Protein AF-A0A965ALU6-F1 (afdb_monomer)

Secondary structure (DSSP, 8-state):
-PPP-------HHHHHHHHHH----HHHHHHHHHHHHTT-S--HHHHHHHHHHHHHHH-

Sequence (59 aa):
MTEVNDSVSLSVDAVQAAETASDIRFDRVNAIRAAIADGTYETPDKLDTALDRLLDRLS

Mean predicted aligned error: 10.73 Å

Solvent-accessible surface area (backbone atoms only — not comparable to full-atom values): 3832 Å² total; per-residue (Å²): 137,86,84,85,84,89,83,86,82,81,56,69,67,60,53,54,47,53,63,71,68,54,81,72,58,57,70,60,53,51,53,50,53,50,28,51,76,71,60,64,59,73,42,72,72,56,50,54,55,50,49,54,56,51,53,66,71,74,108

Structure (mmCIF, N/CA/C/O backbone):
data_AF-A0A965ALU6-F1
#
_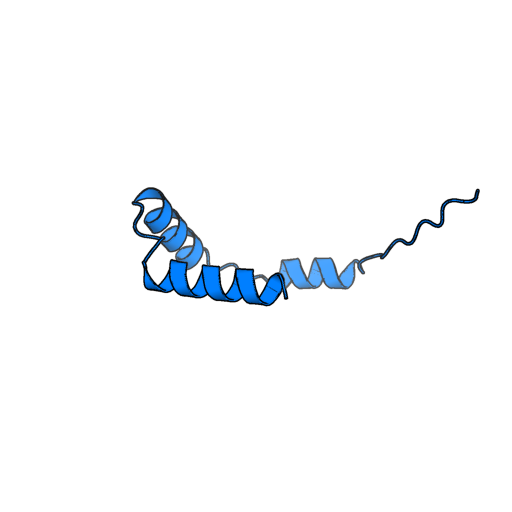entry.id   AF-A0A965ALU6-F1
#
loop_
_atom_site.group_PDB
_atom_site.id
_atom_site.type_symbol
_atom_site.label_atom_id
_atom_site.label_alt_id
_atom_site.label_comp_id
_atom_site.label_asym_id
_atom_site.label_entity_id
_atom_site.label_seq_id
_atom_site.pdbx_PDB_ins_code
_atom_site.Cartn_x
_atom_site.Cartn_y
_atom_site.Cartn_z
_atom_site.occupancy
_atom_site.B_iso_or_equiv
_atom_site.auth_seq_id
_atom_site.auth_comp_id
_atom_site.auth_asym_id
_atom_site.auth_atom_id
_atom_site.pdbx_PDB_model_num
ATOM 1 N N . MET A 1 1 ? 47.553 -10.448 3.939 1.00 45.09 1 MET A N 1
ATOM 2 C CA . MET A 1 1 ? 46.207 -10.968 3.633 1.00 45.09 1 MET A CA 1
ATOM 3 C C . MET A 1 1 ? 45.506 -9.855 2.878 1.00 45.09 1 MET A C 1
ATOM 5 O O . MET A 1 1 ? 45.338 -8.790 3.451 1.00 45.09 1 MET A O 1
ATOM 9 N N . THR A 1 2 ? 45.309 -10.015 1.571 1.00 63.53 2 THR A N 1
ATOM 10 C CA . THR A 1 2 ? 44.831 -8.939 0.688 1.00 63.53 2 THR A CA 1
ATOM 11 C C . THR A 1 2 ? 43.310 -8.950 0.704 1.00 63.53 2 THR A C 1
ATOM 13 O O . THR A 1 2 ? 42.703 -9.959 0.356 1.00 63.53 2 THR A O 1
ATOM 16 N N . GLU A 1 3 ? 42.706 -7.867 1.171 1.00 72.81 3 GLU A N 1
ATOM 17 C CA . GLU A 1 3 ? 41.255 -7.707 1.213 1.00 72.81 3 GLU A CA 1
ATOM 18 C C . GLU A 1 3 ? 40.743 -7.483 -0.217 1.00 72.81 3 GLU A C 1
ATOM 20 O O . GLU A 1 3 ? 41.206 -6.578 -0.913 1.00 72.81 3 GLU A O 1
ATOM 25 N N . VAL A 1 4 ? 39.852 -8.355 -0.693 1.00 73.44 4 VAL A N 1
ATOM 26 C CA . VAL A 1 4 ? 39.217 -8.219 -2.010 1.00 73.44 4 VAL A CA 1
ATOM 27 C C . VAL A 1 4 ? 37.988 -7.336 -1.838 1.00 73.44 4 VAL A C 1
ATOM 29 O O . VAL A 1 4 ? 37.070 -7.700 -1.109 1.00 73.44 4 VAL A O 1
ATOM 32 N N . ASN A 1 5 ? 37.987 -6.181 -2.500 1.00 69.69 5 ASN A N 1
ATOM 33 C CA . ASN A 1 5 ? 36.886 -5.225 -2.473 1.00 69.69 5 ASN A CA 1
ATOM 34 C C . ASN A 1 5 ? 36.136 -5.310 -3.812 1.00 69.69 5 ASN A C 1
ATOM 36 O O . ASN A 1 5 ? 36.671 -4.902 -4.844 1.00 69.69 5 ASN A O 1
ATOM 40 N N . ASP A 1 6 ? 34.941 -5.903 -3.799 1.00 81.81 6 ASP A N 1
ATOM 41 C CA . ASP A 1 6 ? 34.057 -6.013 -4.964 1.00 81.81 6 ASP A CA 1
ATOM 42 C C . ASP A 1 6 ? 33.024 -4.882 -4.910 1.00 81.81 6 ASP A C 1
ATOM 44 O O . ASP A 1 6 ? 32.244 -4.786 -3.960 1.00 81.81 6 ASP A O 1
ATOM 48 N N . SER A 1 7 ? 33.053 -3.989 -5.901 1.00 81.62 7 SER A N 1
ATOM 49 C CA . SER A 1 7 ? 32.142 -2.843 -5.968 1.00 81.62 7 SER A CA 1
ATOM 50 C C . SER A 1 7 ? 31.303 -2.894 -7.237 1.00 81.62 7 SER A C 1
ATOM 52 O O . SER A 1 7 ? 31.810 -3.087 -8.340 1.00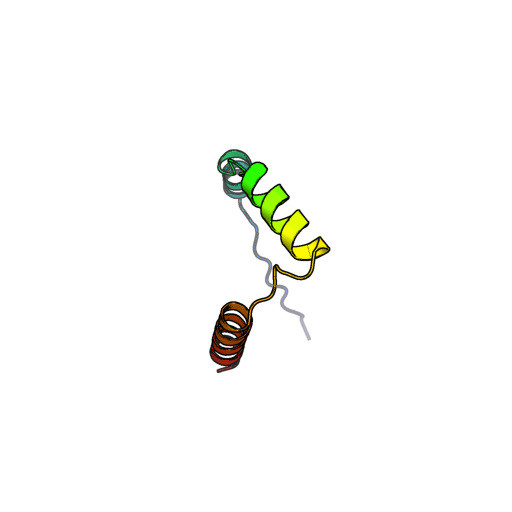 81.62 7 SER A O 1
ATOM 54 N N . VAL A 1 8 ? 29.999 -2.684 -7.069 1.00 79.50 8 VAL A N 1
ATOM 55 C CA . VAL A 1 8 ? 29.030 -2.583 -8.160 1.00 79.50 8 VAL A CA 1
ATOM 56 C C . VAL A 1 8 ? 28.727 -1.113 -8.440 1.00 79.50 8 VAL A C 1
ATOM 58 O O . VAL A 1 8 ? 28.432 -0.347 -7.525 1.00 79.50 8 VAL A O 1
ATOM 61 N N . SER A 1 9 ? 28.806 -0.712 -9.710 1.00 82.12 9 SER A N 1
ATOM 62 C CA . SER A 1 9 ? 28.482 0.649 -10.149 1.00 82.12 9 SER A CA 1
ATOM 63 C C . SER A 1 9 ? 27.123 0.671 -10.844 1.00 82.12 9 SER A C 1
ATOM 65 O O . SER A 1 9 ? 26.871 -0.123 -11.752 1.00 82.12 9 SER A O 1
ATOM 67 N N . LEU A 1 10 ? 26.244 1.578 -10.416 1.00 83.56 10 LEU A N 1
ATOM 68 C CA . LEU A 1 10 ? 24.969 1.848 -11.082 1.00 83.56 10 LEU A CA 1
ATOM 69 C C . LEU A 1 10 ? 25.202 2.784 -12.270 1.00 83.56 10 LEU A C 1
ATOM 71 O O . LEU A 1 10 ? 25.963 3.747 -12.162 1.00 83.56 10 LEU A O 1
ATOM 75 N N . SER A 1 11 ? 24.538 2.529 -13.402 1.00 86.00 11 SER A N 1
ATOM 76 C CA . SER A 1 11 ? 24.631 3.448 -14.538 1.00 86.00 11 SER A CA 1
ATOM 77 C C . SER A 1 11 ? 23.863 4.738 -14.249 1.00 86.00 11 SER A C 1
ATOM 79 O O . SER A 1 11 ? 22.765 4.719 -13.687 1.00 86.00 11 SER A O 1
ATOM 81 N N . VAL A 1 12 ? 24.444 5.865 -14.662 1.00 84.38 12 VAL A N 1
ATOM 82 C CA . VAL A 1 12 ? 23.821 7.191 -14.535 1.00 84.38 12 VAL A CA 1
ATOM 83 C C . VAL A 1 12 ? 22.473 7.245 -15.258 1.00 84.38 12 VAL A C 1
ATOM 85 O O . VAL A 1 12 ? 21.508 7.778 -14.717 1.00 84.38 12 VAL A O 1
ATOM 88 N N . ASP A 1 13 ? 2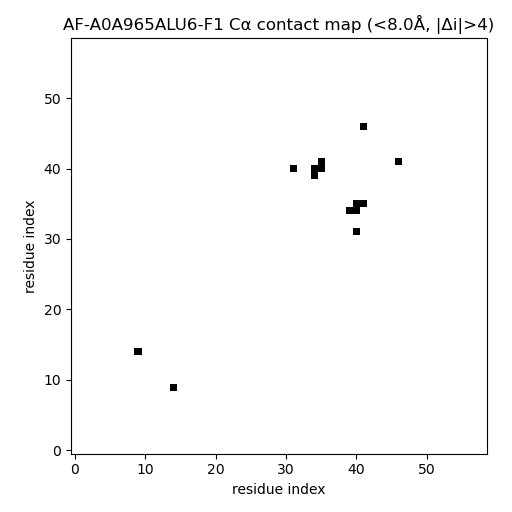2.376 6.583 -16.413 1.00 82.25 13 ASP A N 1
ATOM 89 C CA . ASP A 1 13 ? 21.150 6.506 -17.208 1.00 82.25 13 ASP A CA 1
ATOM 90 C C . ASP A 1 13 ? 20.043 5.734 -16.479 1.00 82.25 13 ASP A C 1
ATOM 92 O O . ASP A 1 13 ? 18.880 6.123 -16.541 1.00 82.25 13 ASP A O 1
ATOM 96 N N . ALA A 1 14 ? 20.382 4.662 -15.751 1.00 79.19 14 ALA A N 1
ATOM 97 C CA . ALA A 1 14 ? 19.407 3.880 -14.992 1.00 79.19 14 ALA A CA 1
ATOM 98 C C . ALA A 1 14 ? 18.853 4.664 -13.794 1.00 79.19 14 ALA A C 1
ATOM 100 O O . ALA A 1 14 ? 17.655 4.599 -13.521 1.00 79.19 14 ALA A O 1
ATOM 101 N N . VAL A 1 15 ? 19.704 5.431 -13.104 1.00 81.50 15 VAL A N 1
ATOM 102 C CA . VAL A 1 15 ? 19.278 6.310 -12.003 1.00 81.50 15 VAL A CA 1
ATOM 103 C C . VAL A 1 15 ? 18.363 7.414 -12.533 1.00 81.50 15 VAL A C 1
ATOM 105 O O . VAL A 1 15 ? 17.265 7.609 -12.015 1.00 81.50 15 VAL A O 1
ATOM 108 N N . GLN A 1 16 ? 18.757 8.073 -13.623 1.00 78.69 16 GLN A N 1
ATOM 109 C CA . GLN A 1 16 ? 17.978 9.158 -14.216 1.00 78.69 16 GLN A CA 1
ATOM 110 C C . GLN A 1 16 ? 16.649 8.669 -14.819 1.00 78.69 16 GLN A C 1
ATOM 112 O O . GLN A 1 16 ? 15.625 9.349 -14.718 1.00 78.69 16 GLN A O 1
ATOM 117 N N . ALA A 1 17 ? 16.627 7.461 -15.390 1.00 75.19 17 ALA A N 1
ATOM 118 C CA . ALA A 1 17 ? 15.402 6.810 -15.846 1.00 75.19 17 ALA A CA 1
ATOM 119 C C . ALA A 1 17 ? 14.467 6.455 -14.681 1.00 75.19 17 ALA A C 1
ATOM 121 O O . ALA A 1 17 ? 13.261 6.634 -14.805 1.00 75.19 17 ALA A O 1
ATOM 122 N N . ALA A 1 18 ? 14.990 5.994 -13.541 1.00 74.31 18 ALA A N 1
ATOM 123 C CA . ALA A 1 18 ? 14.172 5.706 -12.362 1.00 74.31 18 ALA A CA 1
ATOM 124 C C . ALA A 1 18 ? 13.534 6.978 -11.774 1.00 74.31 18 ALA A C 1
ATOM 126 O O . ALA A 1 18 ? 12.357 6.965 -11.413 1.00 74.31 18 ALA A O 1
ATOM 127 N N . GLU A 1 19 ? 14.282 8.083 -11.730 1.00 72.06 19 GLU A N 1
ATOM 128 C CA . GLU A 1 19 ? 13.771 9.382 -11.279 1.00 72.06 19 GLU A CA 1
ATOM 129 C C . GLU A 1 19 ? 12.682 9.922 -12.218 1.00 72.06 19 GLU A C 1
ATOM 131 O O . GLU A 1 19 ? 11.630 10.366 -11.760 1.00 72.06 19 GLU A O 1
ATOM 136 N N . THR A 1 20 ? 12.883 9.822 -13.534 1.00 68.06 20 THR A N 1
ATOM 137 C CA . THR A 1 20 ? 11.934 10.336 -14.541 1.00 68.06 20 THR A CA 1
ATOM 138 C C . THR A 1 20 ? 10.743 9.415 -14.814 1.00 68.06 20 THR A C 1
ATOM 140 O O . THR A 1 20 ? 9.683 9.899 -15.203 1.00 68.06 20 THR A O 1
ATOM 143 N N . ALA A 1 21 ? 10.870 8.107 -14.576 1.00 64.62 21 ALA A N 1
ATOM 144 C CA . ALA A 1 21 ? 9.763 7.151 -14.658 1.00 64.62 21 ALA A CA 1
ATOM 145 C C . ALA A 1 21 ? 8.807 7.245 -13.459 1.00 64.62 21 ALA A C 1
ATOM 147 O O . ALA A 1 21 ? 7.714 6.673 -13.486 1.00 64.62 21 ALA A O 1
ATOM 148 N N . SER A 1 22 ? 9.217 7.930 -12.389 1.00 64.12 22 SER A N 1
ATOM 149 C CA . SER A 1 22 ? 8.445 8.005 -11.157 1.00 64.12 22 SER A CA 1
ATOM 150 C C . SER A 1 22 ? 7.353 9.076 -11.238 1.00 64.12 22 SER A C 1
ATOM 152 O O . SER A 1 22 ? 7.466 10.173 -10.701 1.00 64.12 22 SER A O 1
ATOM 154 N N . ASP A 1 23 ? 6.233 8.729 -11.873 1.00 73.56 23 ASP A N 1
ATOM 155 C CA . ASP A 1 23 ? 4.971 9.454 -11.697 1.00 73.56 23 ASP A CA 1
ATOM 156 C C . ASP A 1 23 ? 4.447 9.143 -10.282 1.00 73.56 23 ASP A C 1
ATOM 158 O O . ASP A 1 23 ? 3.606 8.262 -10.047 1.00 73.56 23 ASP A O 1
ATOM 162 N N . ILE A 1 24 ? 5.069 9.772 -9.280 1.00 77.25 24 ILE A N 1
ATOM 163 C CA . ILE A 1 24 ? 4.732 9.553 -7.877 1.00 77.25 24 ILE A CA 1
ATOM 164 C C . ILE A 1 24 ? 3.278 9.974 -7.689 1.00 77.25 24 ILE A C 1
ATOM 166 O O . ILE A 1 24 ? 2.926 11.151 -7.743 1.00 77.25 24 ILE A O 1
ATOM 170 N N . ARG A 1 25 ? 2.419 8.992 -7.405 1.00 86.56 25 ARG A N 1
ATOM 171 C CA . ARG A 1 25 ? 1.005 9.225 -7.096 1.00 86.56 25 ARG A CA 1
ATOM 172 C C . ARG A 1 25 ? 0.878 9.848 -5.709 1.00 86.56 25 ARG A C 1
ATOM 174 O O . ARG A 1 25 ? 0.590 9.147 -4.736 1.00 86.56 25 ARG A O 1
ATOM 181 N N . PHE A 1 26 ? 1.109 11.155 -5.618 1.00 86.75 26 PHE A N 1
ATOM 182 C CA . PHE A 1 26 ? 1.084 11.905 -4.362 1.00 86.75 26 PHE A CA 1
ATOM 183 C C . PHE A 1 26 ? -0.232 11.737 -3.598 1.00 86.75 26 PHE A C 1
ATOM 185 O O . PHE A 1 26 ? -0.200 11.604 -2.378 1.00 86.75 26 PHE A O 1
ATOM 192 N N . ASP A 1 27 ? -1.367 11.609 -4.287 1.00 86.69 27 ASP A N 1
ATOM 193 C CA . ASP A 1 27 ? -2.657 11.308 -3.651 1.00 86.69 27 ASP A CA 1
ATOM 194 C C . ASP A 1 27 ? -2.625 9.990 -2.871 1.00 86.69 27 ASP A C 1
ATOM 196 O O . ASP A 1 27 ? -3.087 9.906 -1.731 1.00 86.69 27 ASP A O 1
ATOM 200 N N . ARG A 1 28 ? -2.012 8.951 -3.453 1.00 89.75 28 ARG A N 1
ATOM 201 C CA . ARG A 1 28 ? -1.866 7.648 -2.798 1.00 89.75 28 ARG A CA 1
ATOM 202 C C . ARG A 1 28 ? -0.909 7.730 -1.617 1.00 89.75 28 ARG A C 1
ATOM 204 O O . ARG A 1 28 ? -1.174 7.117 -0.586 1.00 89.75 28 ARG A O 1
ATOM 211 N N . VAL A 1 29 ? 0.177 8.488 -1.759 1.00 90.56 29 VAL A N 1
ATOM 212 C CA . VAL A 1 29 ? 1.137 8.732 -0.674 1.00 90.56 29 VAL A CA 1
ATOM 213 C C . VAL A 1 29 ? 0.455 9.445 0.491 1.00 90.56 29 VAL A C 1
ATOM 215 O O . VAL A 1 29 ? 0.595 9.013 1.632 1.00 90.56 29 VAL A O 1
ATOM 218 N N . ASN A 1 30 ? -0.325 10.489 0.217 1.00 92.12 30 ASN A N 1
ATOM 219 C CA . ASN A 1 30 ? -1.042 11.249 1.236 1.00 92.12 30 ASN A CA 1
ATOM 220 C C . ASN A 1 30 ? -2.098 10.393 1.948 1.00 92.12 30 ASN A C 1
ATOM 222 O O . ASN A 1 30 ? -2.160 10.414 3.176 1.00 92.12 30 ASN A O 1
ATOM 226 N N . ALA A 1 31 ? -2.862 9.580 1.212 1.00 92.31 31 ALA A N 1
ATOM 227 C CA . ALA A 1 31 ? -3.828 8.651 1.800 1.00 92.31 31 ALA A CA 1
ATOM 228 C C . ALA A 1 31 ? -3.157 7.614 2.719 1.00 92.31 31 ALA A C 1
ATOM 230 O O . ALA A 1 31 ? -3.649 7.336 3.810 1.00 92.31 31 ALA A O 1
ATOM 231 N N . ILE A 1 32 ? -2.006 7.072 2.305 1.00 92.00 32 ILE A N 1
ATOM 232 C CA . ILE A 1 32 ? -1.221 6.142 3.127 1.00 92.00 32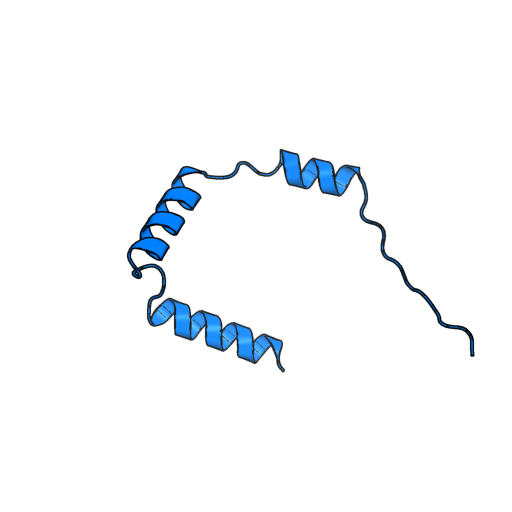 IL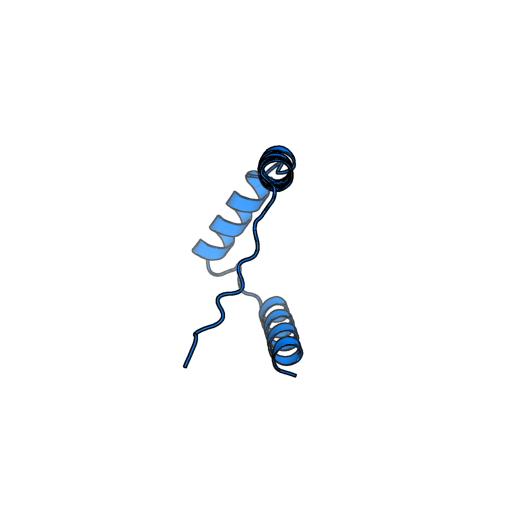E A CA 1
ATOM 233 C C . ILE A 1 32 ? -0.697 6.841 4.385 1.00 92.00 32 ILE A C 1
ATOM 235 O O . ILE A 1 32 ? -0.849 6.307 5.479 1.00 92.00 32 ILE A O 1
ATOM 239 N N . ARG A 1 33 ? -0.129 8.045 4.253 1.00 91.12 33 ARG A N 1
ATOM 240 C CA . ARG A 1 33 ? 0.355 8.834 5.399 1.00 91.12 33 ARG A CA 1
ATOM 241 C C . ARG A 1 33 ? -0.758 9.114 6.408 1.00 91.12 33 ARG A C 1
ATOM 243 O O . ARG A 1 33 ? -0.520 8.985 7.604 1.00 91.12 33 ARG A O 1
ATOM 250 N N . ALA A 1 34 ? -1.956 9.453 5.933 1.00 93.19 34 ALA A N 1
ATOM 251 C CA . ALA A 1 34 ? -3.117 9.667 6.789 1.00 93.19 34 ALA A CA 1
ATOM 252 C C . ALA A 1 34 ? -3.518 8.386 7.538 1.00 93.19 34 ALA A C 1
ATOM 254 O O . ALA A 1 34 ? -3.661 8.424 8.754 1.00 93.19 34 ALA A O 1
ATOM 255 N N . ALA A 1 35 ? -3.610 7.246 6.844 1.00 91.00 35 ALA A N 1
ATOM 256 C CA . ALA A 1 35 ? -3.920 5.961 7.474 1.00 91.00 35 ALA A CA 1
ATOM 257 C C . ALA A 1 35 ? -2.864 5.539 8.514 1.00 91.00 35 ALA A C 1
ATOM 259 O O . ALA A 1 35 ? -3.197 4.925 9.523 1.00 91.00 35 ALA A O 1
ATOM 260 N N . ILE A 1 36 ? -1.584 5.866 8.292 1.00 90.12 36 ILE A N 1
ATOM 261 C CA . ILE A 1 36 ? -0.514 5.589 9.265 1.00 90.12 36 ILE A CA 1
ATOM 262 C C . ILE A 1 36 ? -0.696 6.456 10.512 1.00 90.12 36 ILE A C 1
ATOM 264 O O . ILE A 1 36 ? -0.616 5.944 11.624 1.00 90.12 36 ILE A O 1
ATOM 268 N N . ALA A 1 37 ? -0.963 7.753 10.335 1.00 89.50 37 ALA A N 1
ATOM 269 C CA . ALA A 1 37 ? -1.182 8.676 11.448 1.00 89.50 37 ALA A CA 1
ATOM 270 C C . ALA A 1 37 ? -2.428 8.314 12.276 1.00 89.50 37 ALA A C 1
ATOM 272 O O . ALA A 1 37 ? -2.421 8.468 13.493 1.00 89.50 37 ALA A O 1
ATOM 273 N N . ASP A 1 38 ? -3.467 7.808 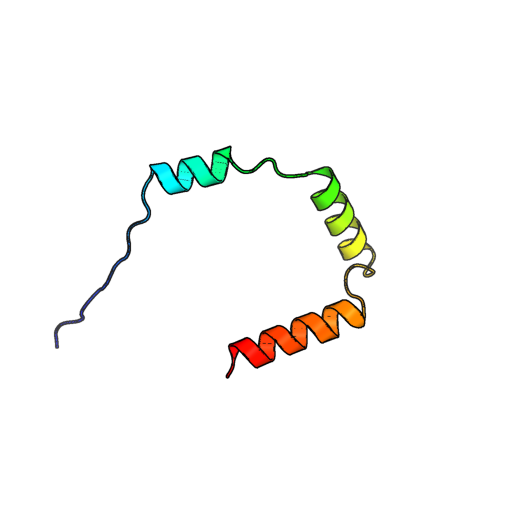11.616 1.00 92.12 38 ASP A N 1
ATOM 274 C CA . ASP A 1 38 ? -4.706 7.311 12.224 1.00 92.12 38 ASP A CA 1
ATOM 275 C C . ASP A 1 38 ? -4.554 5.903 12.840 1.00 92.12 38 ASP A C 1
ATOM 277 O O . ASP A 1 38 ? -5.441 5.413 13.532 1.00 92.12 38 ASP A O 1
ATOM 281 N N . GLY A 1 39 ? -3.425 5.225 12.602 1.00 87.25 39 GLY A N 1
ATOM 282 C CA . GLY A 1 39 ? -3.171 3.863 13.084 1.00 87.25 39 GLY A CA 1
ATOM 283 C C . GLY A 1 39 ? -3.961 2.771 12.353 1.00 87.25 39 GLY A C 1
ATOM 284 O O . GLY A 1 39 ? -3.867 1.604 12.716 1.00 87.25 39 GLY A O 1
ATOM 285 N N . THR A 1 40 ? -4.707 3.118 11.303 1.00 89.19 40 THR A N 1
ATOM 286 C CA . THR A 1 40 ? -5.525 2.198 10.493 1.00 89.19 40 THR A CA 1
ATOM 287 C C . THR A 1 40 ? -4.782 1.624 9.288 1.00 89.19 40 THR A C 1
ATOM 289 O O . THR A 1 40 ? -5.322 0.818 8.528 1.00 89.19 40 THR A O 1
ATOM 292 N N . TYR A 1 41 ? -3.526 2.028 9.086 1.00 87.62 41 TYR A N 1
ATOM 293 C CA . TYR A 1 41 ? -2.692 1.477 8.027 1.00 87.62 41 TYR A CA 1
ATOM 294 C C . TYR A 1 41 ? -2.390 -0.007 8.239 1.00 87.62 41 TYR A C 1
ATOM 296 O O . TYR A 1 41 ? -2.433 -0.760 7.263 1.00 87.62 41 TYR A O 1
ATOM 304 N N . GLU A 1 42 ? -2.121 -0.419 9.478 1.00 84.38 42 GLU A N 1
ATOM 305 C CA . GLU A 1 42 ? -1.855 -1.813 9.825 1.00 84.38 42 GLU A CA 1
ATOM 306 C C . GLU A 1 42 ? -3.171 -2.544 10.083 1.00 84.38 42 GLU A C 1
ATOM 308 O O . GLU A 1 42 ? -3.933 -2.207 10.987 1.00 84.38 42 GLU A O 1
ATOM 313 N N . THR A 1 43 ? -3.448 -3.551 9.261 1.00 87.62 43 THR A N 1
ATOM 314 C CA . THR A 1 43 ? -4.623 -4.418 9.390 1.00 87.62 43 THR A CA 1
ATOM 315 C C . THR A 1 43 ? -4.159 -5.853 9.622 1.00 87.62 43 THR A C 1
ATOM 317 O O . THR A 1 43 ? -3.063 -6.193 9.169 1.00 87.62 43 THR A O 1
ATOM 320 N N . PRO A 1 44 ? -4.969 -6.718 10.264 1.00 87.69 44 PRO A N 1
ATOM 321 C CA . PRO A 1 44 ? -4.611 -8.124 10.466 1.00 87.69 44 PRO A CA 1
ATOM 322 C C . PRO A 1 44 ? -4.140 -8.808 9.172 1.00 87.69 44 PRO A C 1
ATOM 324 O O . PRO A 1 44 ? -3.029 -9.318 9.122 1.00 87.69 44 PRO A O 1
ATOM 327 N N . ASP A 1 45 ? -4.891 -8.650 8.078 1.00 87.50 45 ASP A N 1
ATOM 328 C CA . ASP A 1 45 ? -4.542 -9.233 6.774 1.00 87.50 45 ASP A CA 1
ATOM 329 C C . ASP A 1 45 ? -3.180 -8.761 6.223 1.00 87.50 45 ASP A C 1
ATOM 331 O O . ASP A 1 45 ? -2.455 -9.521 5.574 1.00 87.50 45 ASP A O 1
ATOM 335 N N . LYS A 1 46 ? -2.821 -7.487 6.450 1.00 88.88 46 LYS A N 1
ATOM 336 C CA . LYS A 1 46 ? -1.527 -6.936 6.019 1.00 88.88 46 LYS A CA 1
ATOM 337 C C . LYS A 1 46 ? -0.387 -7.474 6.870 1.00 88.88 46 LYS A C 1
ATOM 339 O O . LYS A 1 46 ? 0.680 -7.734 6.319 1.00 88.88 46 LYS A O 1
ATOM 344 N N . LEU A 1 47 ? -0.615 -7.638 8.171 1.00 89.19 47 LEU A N 1
ATOM 345 C CA . LEU A 1 47 ? 0.366 -8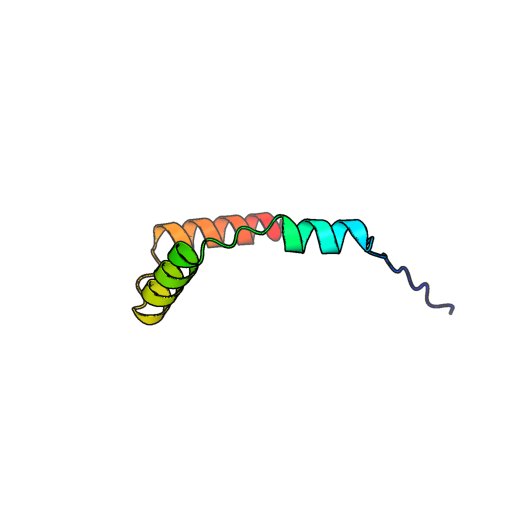.185 9.103 1.00 89.19 47 LEU A CA 1
ATOM 346 C C . LEU A 1 47 ? 0.652 -9.654 8.798 1.00 89.19 47 LEU A C 1
ATOM 348 O O . LEU A 1 47 ? 1.822 -10.011 8.689 1.00 89.19 47 LEU A O 1
ATOM 352 N N . ASP A 1 48 ? -0.384 -10.463 8.568 1.00 91.94 48 ASP A N 1
ATOM 353 C CA . ASP A 1 48 ? -0.237 -11.873 8.184 1.00 91.94 48 ASP A CA 1
ATOM 354 C C . ASP A 1 48 ? 0.580 -11.993 6.892 1.00 91.94 48 ASP A C 1
ATOM 356 O O . ASP A 1 48 ? 1.613 -12.657 6.837 1.00 91.94 48 ASP A O 1
ATOM 360 N N . THR A 1 49 ? 0.200 -11.215 5.876 1.00 93.94 49 THR A N 1
ATOM 361 C CA . THR A 1 49 ? 0.909 -11.180 4.592 1.00 93.94 49 THR A CA 1
ATOM 362 C C . THR A 1 49 ? 2.366 -10.709 4.729 1.00 93.94 49 THR A C 1
ATOM 364 O O . THR A 1 49 ? 3.252 -11.172 4.003 1.00 93.94 49 THR A O 1
ATOM 367 N N . ALA A 1 50 ? 2.633 -9.727 5.593 1.00 92.69 50 ALA A N 1
ATOM 368 C CA . ALA A 1 50 ? 3.983 -9.223 5.830 1.00 92.69 50 ALA A CA 1
ATOM 369 C C . ALA A 1 50 ? 4.843 -10.255 6.570 1.00 92.69 50 ALA A C 1
ATOM 371 O O . ALA A 1 50 ? 6.023 -10.406 6.243 1.00 92.69 50 ALA A O 1
ATOM 372 N N . LEU A 1 51 ? 4.249 -10.974 7.524 1.00 94.81 51 LEU A N 1
ATOM 373 C CA . LEU A 1 51 ? 4.904 -12.033 8.277 1.00 94.81 51 LEU A CA 1
ATOM 374 C C . LEU A 1 51 ? 5.264 -13.214 7.372 1.00 94.81 51 LEU A C 1
ATOM 376 O O . LEU A 1 51 ? 6.411 -13.655 7.403 1.00 94.81 51 LEU A O 1
ATOM 380 N N . ASP A 1 52 ? 4.347 -13.651 6.510 1.00 95.31 52 ASP A N 1
ATOM 381 C CA . ASP A 1 52 ? 4.606 -14.725 5.543 1.00 95.31 52 ASP A CA 1
ATOM 382 C C . ASP A 1 52 ? 5.804 -14.388 4.644 1.00 95.31 52 ASP A C 1
ATOM 384 O O . ASP A 1 52 ? 6.760 -15.156 4.543 1.00 95.31 52 ASP A O 1
ATOM 388 N N . ARG A 1 53 ? 5.823 -13.178 4.068 1.00 93.00 53 ARG A N 1
ATOM 389 C CA . ARG A 1 53 ? 6.946 -12.720 3.229 1.00 93.00 53 ARG A CA 1
ATOM 390 C C . ARG A 1 53 ? 8.265 -12.609 3.985 1.00 93.00 53 ARG A C 1
ATOM 392 O O . ARG A 1 53 ? 9.326 -12.788 3.387 1.00 93.00 53 ARG A O 1
ATOM 399 N N . LEU A 1 54 ? 8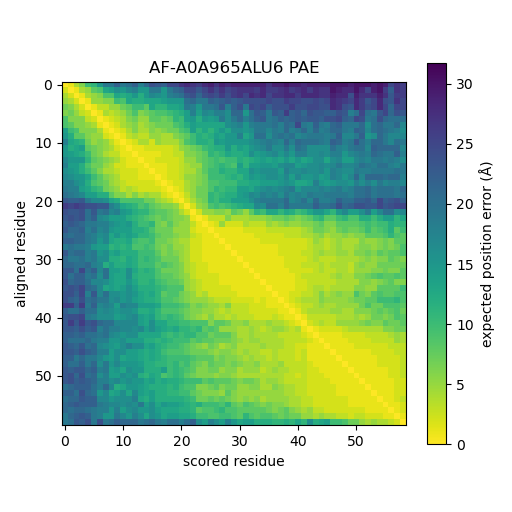.217 -12.257 5.269 1.00 94.56 54 LEU A N 1
ATOM 400 C CA . LEU A 1 54 ? 9.409 -12.204 6.107 1.00 94.56 54 LEU A CA 1
ATOM 401 C C . LEU A 1 54 ? 9.977 -13.610 6.324 1.00 94.56 54 LEU A C 1
ATOM 403 O O . LEU A 1 54 ? 11.187 -13.789 6.209 1.00 94.56 54 LEU A O 1
ATOM 407 N N . LEU A 1 55 ? 9.123 -14.594 6.605 1.00 96.56 55 LEU A N 1
ATOM 408 C CA . LEU A 1 55 ? 9.538 -15.983 6.795 1.00 96.56 55 LEU A CA 1
ATOM 409 C C . LEU A 1 55 ? 10.094 -16.589 5.499 1.00 96.56 55 LEU A C 1
ATOM 411 O O . LEU A 1 55 ? 11.175 -17.175 5.541 1.00 96.56 55 LEU A O 1
ATOM 415 N N . ASP A 1 56 ? 9.448 -16.344 4.354 1.00 96.00 56 ASP A N 1
ATOM 416 C CA . ASP A 1 56 ? 9.954 -16.733 3.025 1.00 96.00 56 ASP A CA 1
ATOM 417 C C . ASP A 1 56 ? 11.343 -16.147 2.731 1.00 96.00 56 ASP A C 1
ATOM 419 O O . ASP A 1 56 ? 12.152 -16.735 2.017 1.00 96.00 56 ASP A O 1
ATOM 423 N N . ARG A 1 57 ? 11.640 -14.954 3.259 1.00 92.69 57 ARG A N 1
ATOM 424 C CA . ARG A 1 57 ? 12.945 -14.313 3.067 1.00 92.69 57 ARG A CA 1
ATOM 425 C C . ARG A 1 57 ? 14.049 -14.927 3.935 1.00 92.69 57 ARG A C 1
ATOM 427 O O . ARG A 1 57 ? 15.223 -14.723 3.626 1.00 92.69 57 ARG A O 1
ATOM 434 N N . LEU A 1 58 ? 13.691 -15.601 5.026 1.00 92.94 58 LEU A N 1
ATOM 435 C CA . LEU A 1 58 ? 14.635 -16.203 5.971 1.00 92.94 58 LEU A CA 1
ATOM 436 C C . LEU A 1 58 ? 14.964 -17.669 5.652 1.00 92.94 58 LEU A C 1
ATOM 438 O O . LEU A 1 58 ? 15.948 -18.177 6.192 1.00 92.94 58 LEU A O 1
ATOM 442 N N . SER A 1 59 ? 14.160 -18.332 4.815 1.00 79.44 59 SER A N 1
ATOM 443 C CA . SER A 1 59 ? 14.438 -19.677 4.287 1.00 79.44 59 SER A CA 1
ATOM 444 C C . SER A 1 59 ? 15.444 -19.651 3.144 1.00 79.44 59 SER A C 1
ATOM 446 O O . SER A 1 59 ? 16.316 -20.547 3.120 1.00 79.44 59 SER A O 1
#

Radius of gyration: 19.1 Å; Cα contacts (8 Å, |Δi|>4): 7; chains: 1; bounding box: 52×32×30 Å

pLDDT: mean 84.09, std 9.98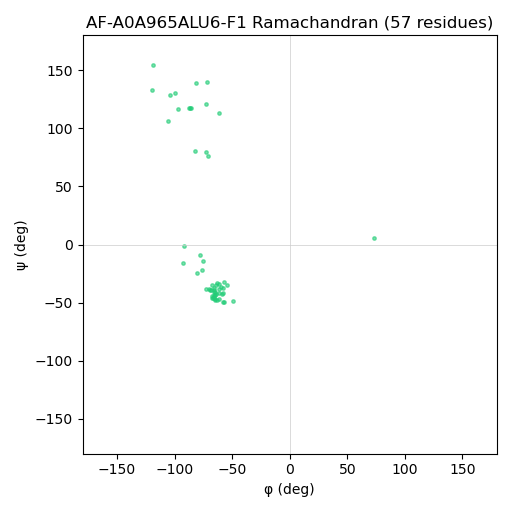, range [45.09, 96.56]

Foldseek 3Di:
DDDDDDDDDDDPVVVVCVVVVCPPPVVVVVVLVVCVVVVNNDDPVVVVVVVVVVVVVVD